Protein AF-A0A3A9GRY6-F1 (afdb_monomer)

Radius of gyration: 14.93 Å; Cα contacts (8 Å, |Δi|>4): 78; chains: 1; bounding box: 32×26×43 Å

Secondary structure (DSSP, 8-state):
----TT---------SHHHHTTT-TTSHHHHHH-----SSEE-HHHHHHHHH-HHHHHHTTTTTT-SEESHHHHHHHHTT--

Mean predicted aligned error: 3.79 Å

pLDDT: mean 93.68, std 7.71, range [51.66, 98.31]

Sequence (82 aa):
MADDPFVCYNFHYFEPQVFTHQQAEFLEEMREFYREVGYPDDISDFGAYLGEHENWKRKHALTGEEPKNDRALMEKLLSHAF

Nearest PDB structures (foldseek):
  1ceo-assembly1_A  TM=7.537E-01  e=3.424E-02  Acetivibrio thermocellus
  1cec-assembly1_A  TM=7.608E-01  e=4.184E-02  Acetivibrio thermocellus
  1cen-assembly1_A  TM=7.619E-01  e=5.114E-02  Acetivibrio thermocellus

Structure (mmCIF, N/CA/C/O backbone):
data_AF-A0A3A9GRY6-F1
#
_entry.id   AF-A0A3A9GRY6-F1
#
loop_
_atom_site.group_PDB
_atom_site.id
_atom_site.type_symbol
_atom_site.label_atom_id
_atom_site.label_alt_id
_atom_site.label_comp_id
_atom_site.label_asym_id
_atom_site.label_entity_id
_atom_site.label_seq_id
_atom_site.pdbx_PDB_ins_code
_atom_site.Cartn_x
_atom_site.Cartn_y
_atom_site.Cartn_z
_atom_site.occupancy
_atom_site.B_iso_or_equiv
_atom_site.auth_seq_id
_atom_site.auth_comp_id
_atom_site.auth_asym_id
_atom_site.auth_atom_id
_atom_site.pdbx_PDB_model_num
ATOM 1 N N . MET A 1 1 ? 10.298 3.892 -28.975 1.00 51.66 1 MET A N 1
ATOM 2 C CA . MET A 1 1 ? 11.497 3.041 -29.099 1.00 51.66 1 MET A CA 1
ATOM 3 C C . MET A 1 1 ? 11.520 2.133 -27.884 1.00 51.66 1 MET A C 1
ATOM 5 O O . MET A 1 1 ? 11.844 2.619 -26.811 1.00 51.66 1 MET A O 1
ATOM 9 N N . ALA A 1 2 ? 11.057 0.891 -28.039 1.00 61.19 2 ALA A N 1
ATOM 10 C CA . ALA A 1 2 ? 11.018 -0.133 -26.986 1.00 61.19 2 ALA A CA 1
ATOM 11 C C . ALA A 1 2 ? 11.533 -1.505 -27.481 1.00 61.19 2 ALA A C 1
ATOM 13 O O . ALA A 1 2 ? 11.533 -2.464 -26.723 1.00 61.19 2 ALA A O 1
ATOM 14 N N . ASP A 1 3 ? 12.002 -1.592 -28.733 1.00 76.06 3 ASP A N 1
ATOM 15 C CA . ASP A 1 3 ? 12.336 -2.856 -29.409 1.00 76.06 3 ASP A CA 1
ATOM 16 C C . ASP A 1 3 ? 13.855 -3.071 -29.547 1.00 76.06 3 ASP A C 1
ATOM 18 O O . ASP A 1 3 ? 14.332 -3.553 -30.575 1.00 76.06 3 A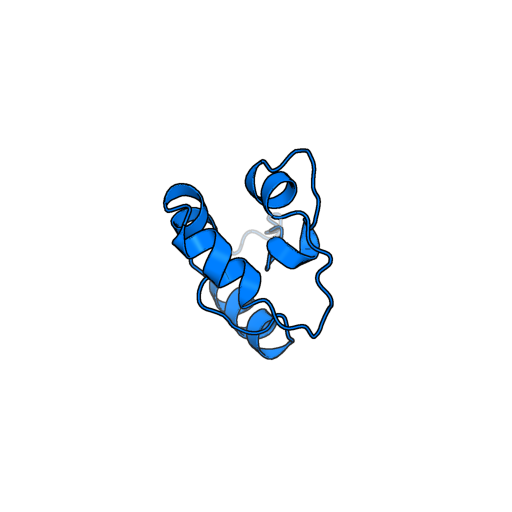SP A O 1
ATOM 22 N N . ASP A 1 4 ? 14.644 -2.663 -28.549 1.00 88.06 4 ASP A N 1
ATOM 23 C CA . ASP A 1 4 ? 16.067 -3.020 -28.509 1.00 88.06 4 ASP A CA 1
ATOM 24 C C . ASP A 1 4 ? 16.217 -4.416 -27.869 1.00 88.06 4 ASP A C 1
ATOM 26 O O . ASP A 1 4 ? 15.839 -4.587 -26.707 1.00 88.06 4 ASP A O 1
ATOM 30 N N . PRO A 1 5 ? 16.769 -5.421 -28.582 1.00 90.38 5 PRO A N 1
ATOM 31 C CA . PRO A 1 5 ? 16.887 -6.791 -28.076 1.00 90.38 5 PRO A CA 1
ATOM 32 C C . PRO A 1 5 ? 17.850 -6.937 -26.887 1.00 90.38 5 PRO A C 1
ATOM 34 O O . PRO A 1 5 ? 17.891 -8.003 -26.272 1.00 90.38 5 PRO A O 1
ATOM 37 N N . PHE A 1 6 ? 18.628 -5.902 -26.558 1.00 93.06 6 PHE A N 1
ATOM 38 C CA . PHE A 1 6 ? 19.523 -5.874 -25.401 1.00 93.06 6 PHE A CA 1
ATOM 39 C C . PHE A 1 6 ? 18.947 -5.103 -24.207 1.00 93.06 6 PHE A C 1
ATOM 41 O O . PHE A 1 6 ? 19.614 -4.991 -23.177 1.00 93.06 6 PHE A O 1
ATOM 48 N N . VAL A 1 7 ? 17.719 -4.585 -24.313 1.00 91.19 7 VAL A N 1
ATOM 49 C CA . VAL A 1 7 ? 17.038 -3.869 -23.230 1.00 91.19 7 VAL A CA 1
ATOM 50 C C . VAL A 1 7 ? 15.996 -4.776 -22.578 1.00 91.19 7 VAL A C 1
ATOM 52 O O . VAL A 1 7 ? 15.125 -5.334 -23.238 1.00 91.19 7 VAL A O 1
ATOM 55 N N . CYS A 1 8 ? 16.069 -4.896 -21.252 1.00 89.00 8 CYS A N 1
ATOM 56 C CA . CYS A 1 8 ? 15.061 -5.565 -20.435 1.00 89.00 8 CYS A CA 1
ATOM 57 C C . CYS A 1 8 ? 14.429 -4.550 -19.481 1.00 89.00 8 CYS A C 1
ATOM 59 O O . CYS A 1 8 ? 15.141 -3.818 -18.789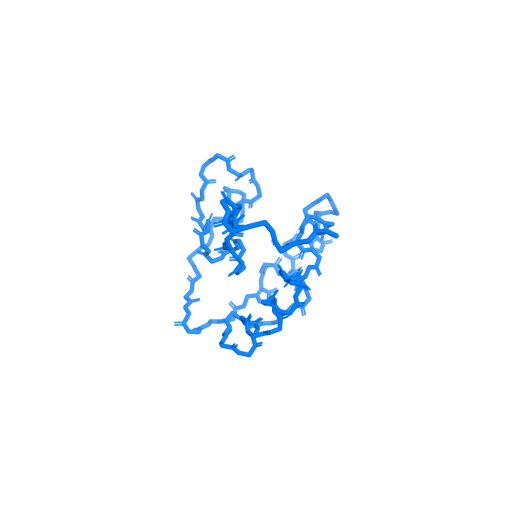 1.00 89.00 8 CYS A O 1
ATOM 61 N N . TYR A 1 9 ? 13.098 -4.520 -19.436 1.00 87.62 9 TYR A N 1
ATOM 62 C CA . TYR A 1 9 ? 12.349 -3.696 -18.494 1.00 87.62 9 TYR A CA 1
ATOM 63 C C . TYR A 1 9 ? 12.090 -4.489 -17.215 1.00 87.62 9 TYR A C 1
ATOM 65 O O . TYR A 1 9 ? 11.578 -5.605 -17.254 1.00 87.62 9 TYR A O 1
ATOM 73 N N . ASN A 1 10 ? 12.446 -3.896 -16.079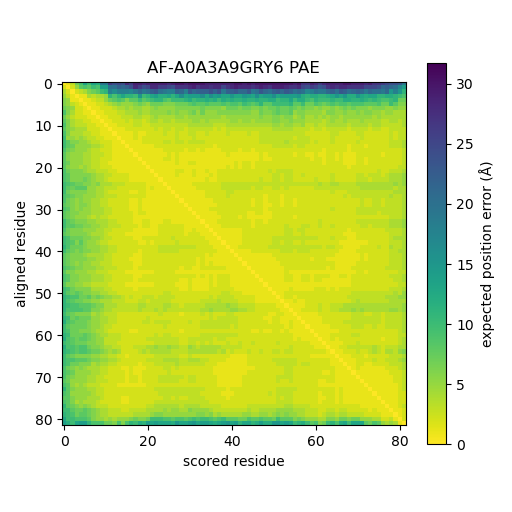 1.00 89.88 10 ASN A N 1
ATOM 74 C CA . ASN A 1 10 ? 12.181 -4.435 -14.753 1.00 89.88 10 ASN A CA 1
ATOM 75 C C . ASN A 1 10 ? 11.429 -3.377 -13.938 1.00 89.88 10 ASN A C 1
ATOM 77 O O . ASN A 1 10 ? 11.709 -2.184 -14.061 1.00 89.88 10 ASN A O 1
ATOM 81 N N . PHE A 1 11 ? 10.491 -3.818 -13.111 1.00 91.06 11 PHE A N 1
ATOM 82 C CA . PHE A 1 11 ? 9.750 -2.982 -12.181 1.00 91.06 11 PHE A CA 1
ATOM 83 C C . PHE A 1 11 ? 9.559 -3.737 -10.864 1.00 91.06 11 PHE A C 1
ATOM 85 O O . PHE A 1 11 ? 9.489 -4.966 -10.825 1.00 91.06 11 PHE A O 1
ATOM 92 N N . HIS A 1 12 ? 9.476 -2.988 -9.770 1.00 92.06 12 HIS A N 1
ATOM 93 C CA . HIS A 1 12 ? 9.104 -3.535 -8.473 1.00 92.06 12 HIS A CA 1
ATOM 94 C C . HIS A 1 12 ? 7.598 -3.405 -8.279 1.00 92.06 12 HIS A C 1
ATOM 96 O O . HIS A 1 12 ? 7.000 -2.414 -8.696 1.00 92.06 12 HIS A O 1
ATOM 102 N N . TYR A 1 13 ? 7.001 -4.382 -7.606 1.00 92.94 13 TYR A N 1
ATOM 103 C CA . TYR A 1 13 ? 5.584 -4.365 -7.287 1.00 92.94 13 TYR A CA 1
ATOM 104 C C . TYR A 1 13 ? 5.377 -4.855 -5.856 1.00 92.94 13 TYR A C 1
ATOM 106 O O . TYR A 1 13 ? 5.636 -6.016 -5.548 1.00 92.94 13 TYR A O 1
ATOM 114 N N . PHE A 1 14 ? 4.941 -3.946 -4.985 1.00 93.94 14 PHE A N 1
ATOM 115 C CA . PHE A 1 14 ? 4.747 -4.194 -3.555 1.00 93.94 14 PHE A CA 1
ATOM 116 C C . PHE A 1 14 ? 3.387 -3.689 -3.061 1.00 93.94 14 PHE A C 1
ATOM 118 O O . PHE A 1 14 ? 3.231 -3.372 -1.884 1.00 93.94 14 PHE A O 1
ATOM 125 N N . GLU A 1 15 ? 2.398 -3.586 -3.941 1.00 94.19 15 GLU A N 1
ATOM 126 C CA . GLU A 1 15 ? 1.065 -3.154 -3.534 1.00 94.19 15 GLU A CA 1
ATOM 127 C C . GLU A 1 15 ? 0.224 -4.326 -2.976 1.00 94.19 15 GLU A C 1
ATOM 129 O O . GLU A 1 15 ? 0.392 -5.455 -3.441 1.00 94.19 15 GLU A O 1
ATOM 134 N N . PRO A 1 16 ? -0.642 -4.085 -1.967 1.00 95.81 16 PRO A N 1
ATOM 135 C CA . PRO A 1 16 ? -0.788 -2.840 -1.227 1.00 95.81 16 PRO A CA 1
ATOM 136 C C . PRO A 1 16 ? 0.280 -2.755 -0.124 1.00 95.81 16 PRO A C 1
ATOM 138 O O . PRO A 1 16 ? 0.518 -3.721 0.606 1.00 95.81 16 PRO A O 1
ATOM 141 N N . GLN A 1 17 ? 0.910 -1.591 0.049 1.00 96.38 17 GLN A N 1
ATOM 142 C CA . GLN A 1 17 ? 2.003 -1.454 1.032 1.00 96.38 17 GLN A CA 1
ATOM 143 C C . GLN A 1 17 ? 1.585 -1.759 2.479 1.00 96.38 17 GLN A C 1
ATOM 145 O O . GLN A 1 17 ? 2.404 -2.265 3.241 1.00 96.38 17 GLN A O 1
ATOM 150 N N . VAL A 1 18 ? 0.313 -1.542 2.838 1.00 97.25 18 VAL A N 1
ATOM 151 C CA . VAL A 1 18 ? -0.218 -1.902 4.166 1.00 97.25 18 VAL A CA 1
ATOM 152 C C . VAL A 1 18 ? -0.119 -3.402 4.462 1.00 97.25 18 VAL A C 1
ATOM 154 O O . VAL A 1 18 ? -0.036 -3.792 5.616 1.00 97.25 18 VAL A O 1
ATOM 157 N N . PHE A 1 19 ? -0.076 -4.247 3.430 1.00 97.81 19 PHE A N 1
ATOM 158 C CA . PHE A 1 19 ? 0.123 -5.686 3.566 1.00 97.81 19 PHE A CA 1
ATOM 159 C C . PHE A 1 19 ? 1.600 -6.071 3.443 1.00 97.81 19 PHE A C 1
ATOM 161 O O . PHE A 1 19 ? 2.142 -6.763 4.303 1.00 97.81 19 PHE A O 1
ATOM 168 N N . THR A 1 20 ? 2.275 -5.622 2.383 1.00 97.62 20 THR A N 1
ATOM 169 C CA . THR A 1 20 ? 3.644 -6.069 2.061 1.00 97.62 20 THR A CA 1
ATOM 170 C C . THR A 1 20 ? 4.714 -5.468 2.975 1.00 97.62 20 THR A C 1
ATOM 172 O O . THR A 1 20 ? 5.791 -6.044 3.113 1.00 97.62 20 THR A O 1
ATOM 175 N N . HIS A 1 21 ? 4.421 -4.322 3.594 1.00 98.19 21 HIS A N 1
ATOM 176 C CA . HIS A 1 21 ? 5.303 -3.583 4.496 1.00 98.19 21 HIS A CA 1
ATOM 177 C C . HIS A 1 21 ? 4.639 -3.321 5.855 1.00 98.19 21 HIS A C 1
ATOM 179 O O . HIS A 1 21 ? 5.002 -2.372 6.554 1.00 98.19 21 HIS A O 1
ATOM 185 N N . GLN A 1 22 ? 3.670 -4.155 6.242 1.00 97.88 22 GLN A N 1
ATOM 186 C CA . GLN A 1 22 ? 3.070 -4.088 7.571 1.00 97.88 22 GLN A CA 1
ATOM 187 C C . GLN A 1 22 ? 4.160 -4.069 8.651 1.00 97.88 22 GLN A C 1
ATOM 189 O O . GLN A 1 22 ? 5.135 -4.818 8.576 1.00 97.88 22 GLN A O 1
ATOM 194 N N . GLN A 1 23 ? 4.017 -3.176 9.634 1.00 97.62 23 GLN A N 1
ATOM 195 C CA . GLN A 1 23 ? 4.952 -3.032 10.759 1.00 97.62 23 GLN A CA 1
ATOM 196 C C . GLN A 1 23 ? 6.410 -2.709 10.355 1.00 97.62 23 GLN A C 1
ATOM 198 O O . GLN A 1 23 ? 7.335 -2.899 11.146 1.00 97.62 23 GLN A O 1
ATOM 203 N N . ALA A 1 24 ? 6.647 -2.201 9.140 1.00 97.50 24 ALA A N 1
ATOM 204 C CA . ALA A 1 24 ? 7.975 -1.785 8.705 1.00 97.50 24 ALA A CA 1
ATOM 205 C C . ALA A 1 24 ? 8.459 -0.541 9.472 1.00 97.50 24 ALA A C 1
ATOM 207 O O . ALA A 1 24 ? 8.022 0.572 9.206 1.00 97.50 24 ALA A O 1
ATOM 208 N N . GLU A 1 25 ? 9.440 -0.710 10.360 1.00 97.00 25 GLU A N 1
ATOM 209 C CA . GLU A 1 25 ? 10.034 0.370 11.178 1.00 97.00 25 GLU A CA 1
ATOM 210 C C . GLU A 1 25 ? 10.639 1.530 10.366 1.00 97.00 25 GLU A C 1
ATOM 212 O O . GLU A 1 25 ? 10.786 2.647 10.863 1.00 97.00 25 GLU A O 1
ATOM 217 N N . PHE A 1 26 ? 11.014 1.266 9.112 1.00 96.62 26 PHE A N 1
ATOM 218 C CA . PHE A 1 26 ? 11.575 2.260 8.196 1.00 96.62 26 PHE A CA 1
ATOM 219 C C . PHE A 1 26 ? 10.508 3.073 7.445 1.00 96.62 26 PHE A C 1
ATOM 221 O O . PHE A 1 26 ? 10.862 4.003 6.720 1.00 96.62 26 PHE A O 1
ATOM 228 N N . LEU A 1 27 ? 9.225 2.736 7.606 1.00 96.06 27 LEU A N 1
ATOM 229 C CA . LEU A 1 27 ? 8.086 3.482 7.081 1.00 96.06 27 LEU A CA 1
ATOM 230 C C . LEU A 1 27 ? 7.284 4.037 8.256 1.00 96.06 27 LEU A C 1
ATOM 232 O O . LEU A 1 27 ? 6.665 3.287 9.008 1.00 96.06 27 LEU A O 1
ATOM 236 N N . GLU A 1 28 ? 7.311 5.358 8.421 1.00 97.12 28 GLU A N 1
ATOM 237 C CA . GLU A 1 28 ? 6.670 6.038 9.548 1.00 97.12 28 GLU A CA 1
ATOM 238 C C . GLU A 1 28 ? 5.188 5.674 9.659 1.00 97.12 28 GLU A C 1
ATOM 240 O O . GLU A 1 28 ? 4.739 5.305 10.740 1.00 97.12 28 GLU A O 1
ATOM 245 N N . GLU A 1 29 ? 4.469 5.646 8.538 1.00 96.56 29 GLU A N 1
ATOM 246 C CA . GLU A 1 29 ? 3.043 5.338 8.531 1.00 96.56 29 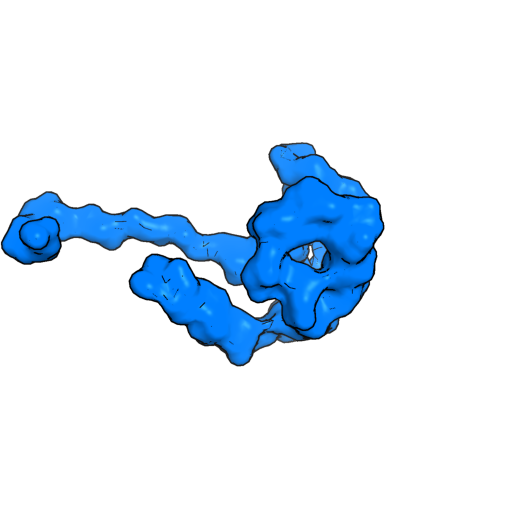GLU A CA 1
ATOM 247 C C . GLU A 1 29 ? 2.734 3.876 8.890 1.00 96.56 29 GLU A C 1
ATOM 249 O O . GLU A 1 29 ? 1.737 3.584 9.545 1.00 96.56 29 GLU A O 1
ATOM 254 N N . MET A 1 30 ? 3.613 2.941 8.514 1.00 97.62 30 MET A N 1
ATOM 255 C CA . MET A 1 30 ? 3.428 1.520 8.833 1.00 97.62 30 MET A CA 1
ATOM 256 C C . MET A 1 30 ? 3.789 1.228 10.287 1.00 97.62 30 MET A C 1
ATOM 258 O O . MET A 1 30 ? 3.167 0.371 10.919 1.00 97.62 30 MET A O 1
ATOM 262 N N . ARG A 1 31 ? 4.767 1.960 10.827 1.00 97.38 31 ARG A N 1
ATOM 263 C CA . ARG A 1 31 ? 5.122 1.940 12.247 1.00 97.38 31 ARG A CA 1
ATOM 264 C C . ARG A 1 31 ? 4.043 2.583 13.120 1.00 97.38 31 ARG A C 1
ATOM 266 O O . ARG A 1 31 ? 3.825 2.117 14.229 1.00 97.38 31 ARG A O 1
ATOM 273 N N . GLU A 1 32 ? 3.388 3.642 12.651 1.00 97.06 32 GLU A N 1
ATOM 274 C CA . GLU A 1 32 ? 2.268 4.283 13.353 1.00 97.06 32 GLU A CA 1
ATOM 275 C C . GLU A 1 32 ? 1.014 3.407 13.342 1.00 97.06 32 GLU A C 1
ATOM 277 O O . GLU A 1 32 ? 0.398 3.208 14.388 1.00 97.06 32 GLU A O 1
ATOM 282 N N . PHE A 1 33 ? 0.652 2.863 12.176 1.00 97.12 33 PHE A N 1
ATOM 283 C CA . PHE A 1 33 ? -0.518 2.000 12.036 1.00 97.12 33 PHE A CA 1
ATOM 284 C C . PHE A 1 33 ? -0.334 0.667 12.778 1.00 97.12 33 PHE A C 1
ATOM 286 O O . PHE A 1 33 ? -1.216 0.250 13.524 1.00 97.12 33 PHE A O 1
ATOM 293 N N . TYR A 1 34 ? 0.827 0.018 12.618 1.00 97.81 34 TYR A N 1
ATOM 294 C CA . TYR A 1 34 ? 1.271 -1.177 13.353 1.00 97.81 34 TYR A CA 1
ATOM 295 C C . TYR A 1 34 ? 0.215 -2.292 13.508 1.00 97.81 34 TYR A C 1
ATOM 297 O O . TYR A 1 34 ? -0.008 -2.832 14.596 1.00 97.81 34 TYR A O 1
ATOM 305 N N . ARG A 1 35 ? -0.442 -2.670 12.409 1.00 97.25 35 ARG A N 1
ATOM 306 C CA . ARG A 1 35 ? -1.408 -3.780 12.374 1.00 97.25 35 ARG A CA 1
ATOM 307 C C . ARG A 1 35 ? -0.866 -4.959 11.582 1.00 97.25 35 ARG A C 1
ATOM 309 O O . ARG A 1 35 ? -0.110 -4.771 10.633 1.00 97.25 35 ARG A O 1
ATOM 316 N N . GLU A 1 36 ? -1.285 -6.156 11.980 1.00 98.00 36 GLU A N 1
ATOM 317 C CA . GLU A 1 36 ? -1.165 -7.346 11.142 1.00 98.00 36 GLU A CA 1
ATOM 318 C C . GLU A 1 36 ? -2.277 -7.310 10.087 1.00 98.00 36 GLU A C 1
ATOM 320 O O . GLU A 1 36 ? -3.431 -7.051 10.430 1.00 98.00 36 GLU A O 1
ATOM 325 N N . VAL A 1 37 ? -1.921 -7.543 8.824 1.00 97.62 37 VAL A N 1
ATOM 326 C CA . VAL A 1 37 ? -2.851 -7.566 7.687 1.00 97.62 37 VAL A CA 1
ATOM 327 C C . VAL A 1 37 ? -2.666 -8.875 6.929 1.00 97.62 37 VAL A C 1
ATOM 329 O O . VAL A 1 37 ? -1.555 -9.212 6.510 1.00 97.62 37 VAL A O 1
ATOM 332 N N . GLY A 1 38 ? -3.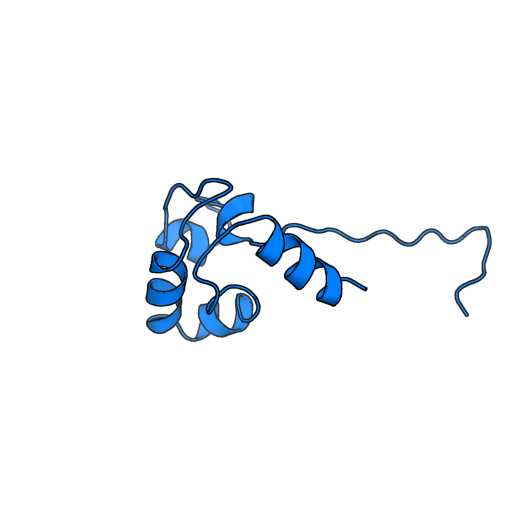754 -9.620 6.749 1.00 98.06 38 GLY A N 1
ATOM 333 C CA . GLY A 1 38 ? -3.779 -10.873 6.002 1.00 98.06 38 GLY A CA 1
ATOM 334 C C . GLY A 1 38 ? -4.002 -10.697 4.497 1.00 98.06 38 GLY A C 1
ATOM 335 O O . GLY A 1 38 ? -4.167 -9.592 3.981 1.00 98.06 38 GLY A O 1
ATOM 336 N N . TYR A 1 39 ? -4.044 -11.826 3.785 1.00 96.88 39 TYR A N 1
ATOM 337 C CA . TYR A 1 39 ? -4.493 -11.900 2.393 1.00 96.88 39 TYR A CA 1
ATOM 338 C C . TYR A 1 39 ? -5.296 -13.203 2.160 1.00 96.88 39 TYR A C 1
ATOM 340 O O . TYR A 1 39 ? -4.709 -14.289 2.221 1.00 96.88 39 TYR A O 1
ATOM 348 N N . PRO A 1 40 ? -6.610 -13.141 1.866 1.00 97.75 40 PRO A N 1
ATOM 349 C CA . PRO A 1 40 ? -7.427 -11.932 1.823 1.00 97.75 40 PRO A CA 1
ATOM 350 C C . PRO A 1 40 ? -7.742 -11.380 3.224 1.00 97.75 40 PRO A C 1
ATOM 352 O O . PRO A 1 40 ? -7.841 -12.164 4.166 1.00 97.75 40 PRO A O 1
ATOM 355 N N . ASP A 1 41 ? -7.945 -10.067 3.354 1.00 98.25 41 ASP A N 1
ATOM 356 C CA . ASP A 1 41 ? -8.334 -9.429 4.628 1.00 98.25 41 ASP A CA 1
ATOM 357 C C . ASP A 1 41 ? -9.106 -8.109 4.438 1.00 98.25 41 ASP A C 1
ATOM 359 O O . ASP A 1 41 ? -9.151 -7.567 3.330 1.00 98.25 41 ASP A O 1
ATOM 363 N N . ASP A 1 42 ? -9.726 -7.605 5.507 1.00 98.06 42 ASP A N 1
ATOM 364 C CA . ASP A 1 42 ? -10.316 -6.261 5.586 1.00 98.06 42 ASP A CA 1
ATOM 365 C C . ASP A 1 42 ? -9.227 -5.233 5.933 1.00 98.06 42 ASP A C 1
ATOM 367 O O . ASP A 1 42 ? -8.436 -5.449 6.846 1.00 98.06 42 ASP A O 1
ATOM 371 N N . ILE A 1 43 ? -9.177 -4.127 5.191 1.00 97.88 43 ILE A N 1
ATOM 372 C CA . ILE A 1 43 ? -8.209 -3.032 5.396 1.00 97.88 43 ILE A CA 1
ATOM 373 C C . ILE A 1 43 ? -8.904 -1.676 5.601 1.00 97.88 43 ILE A C 1
ATOM 375 O O . ILE A 1 43 ? -8.306 -0.615 5.418 1.00 97.88 43 ILE A O 1
ATOM 379 N N . SER A 1 44 ? -10.185 -1.681 5.975 1.00 97.62 44 SER A N 1
ATOM 380 C CA . SER A 1 44 ? -10.969 -0.459 6.197 1.00 97.62 44 SER A CA 1
ATOM 381 C C . SER A 1 44 ? -10.415 0.384 7.350 1.00 97.62 44 SER A C 1
ATOM 383 O O . SER A 1 44 ? -10.559 1.608 7.349 1.00 97.62 44 SER A O 1
ATOM 385 N N . ASP A 1 45 ? -9.763 -0.249 8.328 1.00 97.25 45 ASP A N 1
ATOM 386 C CA . ASP A 1 45 ? -9.067 0.431 9.422 1.00 97.25 45 ASP A CA 1
ATOM 387 C C . ASP A 1 45 ? -7.850 1.226 8.927 1.00 97.25 45 ASP A C 1
ATOM 389 O O . ASP A 1 45 ? -7.611 2.335 9.408 1.00 97.25 45 ASP A O 1
ATOM 393 N N . PHE A 1 46 ? -7.143 0.733 7.907 1.00 97.75 46 PHE A N 1
ATOM 394 C CA . PHE A 1 46 ? -6.108 1.503 7.221 1.00 97.75 46 PHE A CA 1
ATOM 395 C C . PHE A 1 46 ? -6.698 2.720 6.506 1.00 97.75 46 PHE A C 1
ATOM 397 O O . PHE A 1 46 ? -6.176 3.825 6.637 1.00 97.75 46 PHE A O 1
ATOM 404 N N . GLY A 1 47 ? -7.829 2.559 5.813 1.00 96.94 47 GLY A N 1
ATOM 405 C CA . GLY A 1 47 ? -8.552 3.686 5.212 1.00 96.94 47 GLY A CA 1
ATOM 406 C C . GLY A 1 47 ? -8.961 4.749 6.242 1.00 96.94 47 GLY A C 1
ATOM 407 O O . GLY A 1 47 ? -8.802 5.948 5.996 1.00 96.94 47 GLY A O 1
ATOM 408 N N . ALA A 1 48 ? -9.421 4.326 7.425 1.00 97.19 48 ALA A N 1
ATOM 409 C CA . ALA A 1 48 ? -9.745 5.225 8.533 1.00 97.19 48 ALA A CA 1
ATOM 410 C C . ALA A 1 48 ? -8.505 5.967 9.062 1.00 97.19 48 ALA A C 1
ATOM 412 O O . ALA A 1 48 ? -8.546 7.191 9.190 1.00 97.19 48 ALA A O 1
ATOM 413 N N . TYR A 1 49 ? -7.393 5.256 9.279 1.00 97.75 49 TYR A N 1
ATOM 414 C CA . TYR A 1 49 ? -6.103 5.841 9.666 1.00 97.75 49 TYR A CA 1
ATOM 415 C C . TYR A 1 49 ? -5.637 6.912 8.664 1.00 97.75 49 TYR A C 1
ATOM 417 O O . TYR A 1 49 ? -5.311 8.037 9.045 1.00 97.75 49 TYR A O 1
ATOM 425 N N . LEU A 1 50 ? -5.698 6.621 7.361 1.00 97.19 50 LEU A N 1
ATOM 426 C CA . LEU A 1 50 ? -5.345 7.588 6.317 1.00 97.19 50 LEU A CA 1
ATOM 427 C C . LEU A 1 50 ? -6.283 8.805 6.296 1.00 97.19 50 LEU A C 1
ATOM 429 O O . LEU A 1 50 ? -5.865 9.900 5.921 1.00 97.19 50 LEU A O 1
ATOM 433 N N . GLY A 1 51 ? -7.546 8.641 6.696 1.00 95.69 51 GLY A N 1
ATOM 434 C CA . GLY A 1 51 ? -8.507 9.737 6.827 1.00 95.69 51 GLY A CA 1
ATOM 435 C C . GLY A 1 51 ? -8.081 10.804 7.839 1.00 95.69 51 GLY A C 1
ATOM 436 O O . GLY A 1 51 ? -8.397 11.978 7.651 1.00 95.69 51 GLY A O 1
ATOM 437 N N . GLU A 1 52 ? -7.322 10.414 8.862 1.00 96.62 52 GLU A N 1
ATOM 438 C CA . GLU A 1 52 ? -6.782 11.321 9.874 1.00 96.62 52 GLU A CA 1
ATOM 439 C C . GLU A 1 52 ? -5.407 11.888 9.483 1.00 96.62 52 GLU A C 1
ATOM 441 O O . GLU A 1 52 ? -4.917 12.804 10.145 1.00 96.62 52 GLU A O 1
ATOM 446 N N . HIS A 1 53 ? -4.741 11.340 8.457 1.00 96.31 53 HIS A N 1
ATOM 447 C CA . HIS A 1 53 ? -3.348 11.646 8.100 1.00 96.31 53 HIS A CA 1
ATOM 448 C C . HIS A 1 53 ? -3.231 11.983 6.600 1.00 96.31 53 HIS A C 1
ATOM 450 O O . HIS A 1 53 ? -2.864 11.151 5.763 1.00 96.31 53 HIS A O 1
ATOM 456 N N . GLU A 1 54 ? -3.548 13.235 6.234 1.00 92.50 54 GLU A N 1
ATOM 457 C CA . GLU A 1 54 ? -3.639 13.670 4.826 1.00 92.50 54 GLU A CA 1
ATOM 458 C C . GLU A 1 54 ? -2.368 13.411 3.997 1.00 92.50 54 GLU A C 1
ATOM 460 O O . GLU A 1 54 ? -2.449 13.134 2.796 1.00 92.50 54 GLU A O 1
ATOM 465 N N . ASN A 1 55 ? -1.190 13.506 4.616 1.00 93.12 55 ASN A N 1
ATOM 466 C CA . ASN A 1 55 ? 0.096 13.221 3.981 1.00 93.12 55 ASN A CA 1
ATOM 467 C C . ASN A 1 55 ? 0.193 11.756 3.527 1.00 93.12 55 ASN A C 1
ATOM 469 O O . ASN A 1 55 ? 0.602 11.495 2.393 1.00 93.12 55 ASN A O 1
ATOM 473 N N . TRP A 1 56 ? -0.243 10.810 4.361 1.00 95.56 56 TRP A N 1
ATOM 474 C CA . TRP A 1 56 ? -0.246 9.384 4.031 1.00 95.56 56 TRP A CA 1
ATOM 475 C C . TRP A 1 56 ? -1.360 9.024 3.063 1.00 95.56 56 TRP A C 1
ATOM 477 O O . TRP A 1 56 ? -1.142 8.229 2.148 1.00 95.56 56 TRP A O 1
ATOM 487 N N . LYS A 1 57 ? -2.523 9.675 3.176 1.00 94.50 57 LYS A N 1
ATOM 488 C CA . LYS A 1 57 ? -3.636 9.462 2.246 1.00 94.50 57 LYS A CA 1
ATOM 489 C C . LYS A 1 57 ? -3.225 9.680 0.792 1.00 94.50 57 LYS A C 1
ATOM 491 O O . LYS A 1 57 ? -3.588 8.895 -0.077 1.00 94.50 57 LYS A O 1
ATOM 496 N N . ARG A 1 58 ? -2.426 10.720 0.522 1.00 93.50 58 ARG A N 1
ATOM 497 C CA . ARG A 1 58 ? -1.905 10.991 -0.829 1.00 93.50 58 ARG A CA 1
ATOM 498 C C . ARG A 1 58 ? -0.932 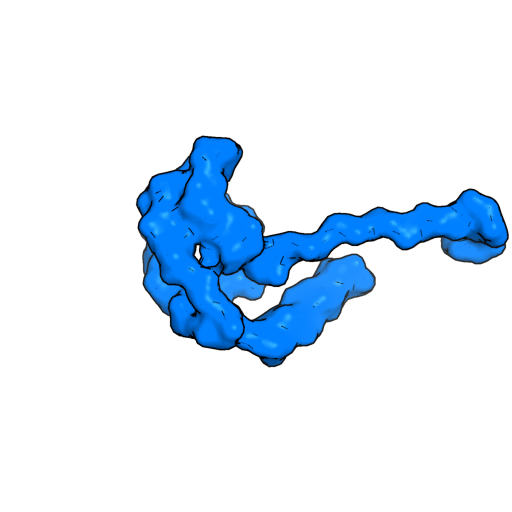9.912 -1.305 1.00 93.50 58 ARG A C 1
ATOM 500 O O . ARG A 1 58 ? -0.986 9.539 -2.472 1.00 93.50 58 ARG A O 1
ATOM 507 N N . LYS A 1 59 ? -0.069 9.406 -0.418 1.00 93.94 59 LYS A N 1
ATOM 508 C CA . LYS A 1 59 ? 0.889 8.329 -0.723 1.00 93.94 59 LYS A CA 1
ATOM 509 C C . LYS A 1 59 ? 0.177 7.016 -1.066 1.00 93.94 59 LYS A C 1
ATOM 511 O O . LYS A 1 59 ? 0.590 6.327 -1.990 1.00 93.94 59 LYS A O 1
ATOM 516 N N . HIS A 1 60 ? -0.908 6.706 -0.361 1.00 95.19 60 HIS A N 1
ATOM 517 C CA . HIS A 1 60 ? -1.664 5.460 -0.506 1.00 95.19 60 HIS A CA 1
ATOM 518 C C . HIS A 1 60 ? -2.985 5.640 -1.265 1.00 95.19 60 HIS A C 1
ATOM 520 O O . HIS A 1 60 ? -3.929 4.890 -1.037 1.00 95.19 60 HIS A O 1
ATOM 526 N N . ALA A 1 61 ? -3.075 6.607 -2.183 1.00 93.81 61 ALA A N 1
ATOM 527 C CA . ALA A 1 61 ? -4.331 6.972 -2.847 1.00 93.81 61 ALA A CA 1
ATOM 528 C C . ALA A 1 61 ? -5.006 5.819 -3.618 1.00 93.81 61 ALA A C 1
ATOM 530 O O . ALA A 1 61 ? -6.224 5.819 -3.760 1.00 93.81 61 ALA A O 1
ATOM 531 N N . LEU A 1 62 ? -4.237 4.834 -4.098 1.00 93.00 62 LEU A N 1
ATOM 532 C CA . LEU A 1 62 ? -4.778 3.668 -4.810 1.00 93.00 62 LEU A CA 1
ATOM 533 C C . LEU A 1 62 ? -5.377 2.599 -3.880 1.00 93.00 62 LEU A C 1
ATOM 535 O O . LEU A 1 62 ? -6.151 1.767 -4.340 1.00 93.00 62 LEU A O 1
ATOM 539 N N . THR A 1 63 ? -5.027 2.632 -2.593 1.00 94.56 63 THR A N 1
ATOM 540 C CA . THR A 1 63 ? -5.402 1.616 -1.594 1.00 94.56 63 THR A CA 1
ATOM 541 C C . THR A 1 63 ? -6.296 2.197 -0.498 1.00 94.56 63 THR A C 1
ATOM 543 O O . THR A 1 63 ? -7.090 1.481 0.093 1.00 94.56 63 THR A O 1
ATOM 546 N N . GLY A 1 64 ? -6.201 3.497 -0.211 1.00 93.00 64 GLY A N 1
ATOM 547 C CA . GLY A 1 64 ? -6.823 4.108 0.966 1.00 93.00 64 GLY A CA 1
ATOM 548 C C . GLY A 1 64 ? -8.350 4.182 0.958 1.00 93.00 64 GLY A C 1
ATOM 549 O O . GLY A 1 64 ? -8.937 4.493 1.989 1.00 93.00 64 GLY A O 1
ATOM 550 N N . GLU A 1 65 ? -8.992 3.905 -0.177 1.00 93.75 65 GLU A N 1
ATOM 551 C CA . GLU A 1 65 ? -10.455 3.799 -0.297 1.00 93.75 65 GLU A CA 1
ATOM 552 C C . GLU A 1 65 ? -10.926 2.347 -0.463 1.00 93.75 65 GLU A C 1
ATOM 554 O O . GLU A 1 65 ? -12.123 2.083 -0.579 1.00 93.75 65 GLU A O 1
ATOM 559 N N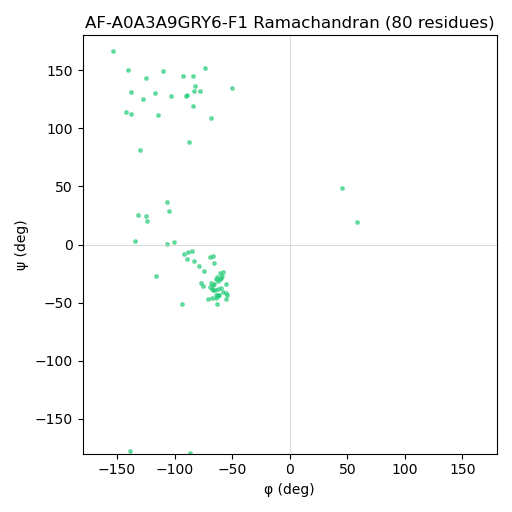 . GLU A 1 66 ? -9.993 1.397 -0.475 1.00 96.81 66 GLU A N 1
ATOM 560 C CA . GLU A 1 66 ? -10.283 -0.010 -0.702 1.00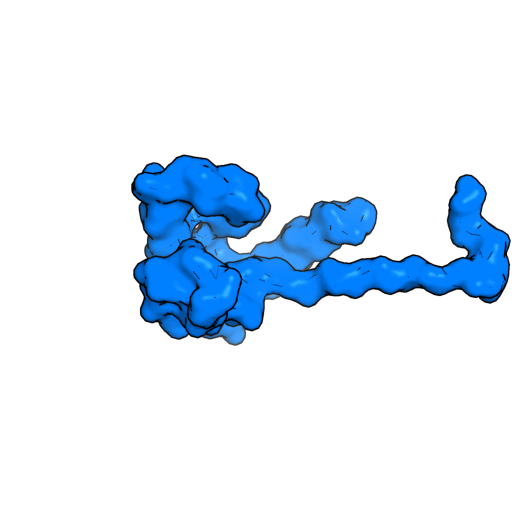 96.81 66 GLU A CA 1
ATOM 561 C C . GLU A 1 66 ? -10.586 -0.693 0.629 1.00 96.81 66 GLU A C 1
ATOM 563 O O . GLU A 1 66 ? -9.793 -0.588 1.560 1.00 96.81 66 GLU A O 1
ATOM 568 N N . PRO A 1 67 ? -11.709 -1.416 0.749 1.00 96.44 67 PRO A N 1
ATOM 569 C CA . PRO A 1 67 ? -12.073 -2.069 2.002 1.00 96.44 67 PRO A CA 1
ATOM 570 C C . PRO A 1 67 ? -11.381 -3.424 2.189 1.00 96.44 67 PRO A C 1
ATOM 572 O O . PRO A 1 67 ? -11.433 -3.992 3.276 1.00 96.44 67 PRO A O 1
ATOM 575 N N . LYS A 1 68 ? -10.791 -3.998 1.131 1.00 97.88 68 LYS A N 1
ATOM 576 C CA . LYS A 1 68 ? -10.299 -5.381 1.129 1.00 97.88 68 LYS A CA 1
ATOM 577 C C . LYS A 1 68 ? -8.952 -5.519 0.449 1.00 97.88 68 LYS A C 1
ATOM 579 O O . LYS A 1 68 ? -8.790 -5.111 -0.694 1.00 97.88 68 LYS A O 1
ATOM 584 N N . ASN A 1 69 ? -8.033 -6.202 1.118 1.00 97.75 69 ASN A N 1
ATOM 585 C CA . ASN A 1 69 ? -6.807 -6.701 0.523 1.00 97.75 69 ASN A CA 1
ATOM 586 C C . ASN A 1 69 ? -7.065 -8.084 -0.076 1.00 97.75 69 ASN A C 1
ATOM 588 O O . ASN A 1 69 ? -6.919 -9.082 0.619 1.00 97.75 69 ASN A O 1
ATOM 592 N N . ASP A 1 70 ? -7.492 -8.166 -1.336 1.00 98.31 70 ASP A N 1
ATOM 593 C CA . ASP A 1 70 ? -7.782 -9.438 -2.004 1.00 98.31 70 ASP A CA 1
ATOM 594 C C . ASP A 1 70 ? -7.295 -9.478 -3.461 1.00 98.31 70 ASP A C 1
ATOM 596 O O . ASP A 1 70 ? -6.676 -8.544 -3.975 1.00 98.31 70 ASP A O 1
ATOM 600 N N . ARG A 1 71 ? -7.571 -10.593 -4.148 1.00 97.44 71 ARG A N 1
ATOM 601 C CA . ARG A 1 71 ? -7.169 -10.784 -5.545 1.00 97.44 71 ARG A CA 1
ATOM 602 C C . ARG A 1 71 ? -7.752 -9.727 -6.483 1.00 97.44 71 ARG A C 1
ATOM 604 O O . ARG A 1 71 ? -7.059 -9.328 -7.415 1.00 97.44 71 ARG A O 1
ATOM 611 N N . ALA A 1 72 ? -8.993 -9.296 -6.266 1.00 97.62 72 ALA A N 1
ATOM 612 C CA . ALA A 1 72 ? -9.616 -8.292 -7.120 1.00 97.62 72 ALA A CA 1
ATOM 613 C C . ALA A 1 72 ? -8.918 -6.938 -6.948 1.00 97.62 72 ALA A C 1
ATOM 615 O O . ALA A 1 72 ? -8.657 -6.257 -7.942 1.00 97.62 72 ALA A O 1
ATOM 616 N N . LEU A 1 73 ? -8.528 -6.595 -5.714 1.00 96.56 73 LEU A N 1
ATOM 617 C CA . LEU A 1 73 ? -7.676 -5.435 -5.481 1.00 96.56 73 LEU A CA 1
ATOM 618 C C . LEU A 1 73 ? -6.321 -5.585 -6.192 1.00 96.56 73 LEU A C 1
ATOM 620 O O . LEU A 1 73 ? -5.877 -4.643 -6.843 1.00 96.56 73 LEU A O 1
ATOM 624 N N . MET A 1 74 ? -5.678 -6.757 -6.140 1.00 95.50 74 MET A N 1
ATOM 625 C CA . MET A 1 74 ? -4.367 -6.949 -6.785 1.00 95.50 74 MET A CA 1
ATOM 626 C C . MET A 1 74 ? -4.447 -6.765 -8.299 1.00 95.50 74 MET A C 1
ATOM 628 O O . MET A 1 74 ? -3.621 -6.074 -8.890 1.00 95.50 74 MET A O 1
ATOM 632 N N . GLU A 1 75 ? -5.467 -7.341 -8.934 1.00 95.38 75 GLU A N 1
ATOM 633 C CA . GLU A 1 75 ? -5.700 -7.188 -10.373 1.00 95.38 75 GLU A CA 1
ATOM 634 C C . GLU A 1 75 ? -5.967 -5.718 -10.743 1.00 95.38 75 GLU A C 1
ATOM 636 O O . GLU A 1 75 ? -5.442 -5.230 -11.747 1.00 95.38 75 GLU A O 1
ATOM 641 N N . LYS A 1 76 ? -6.699 -4.980 -9.896 1.00 95.62 76 LYS A N 1
ATOM 642 C CA . LYS A 1 76 ? -6.908 -3.535 -10.057 1.00 95.62 76 LYS A CA 1
ATOM 643 C C . LYS A 1 76 ? -5.593 -2.758 -9.948 1.00 95.62 76 LYS A C 1
ATOM 645 O O . LYS A 1 76 ? -5.279 -1.978 -10.844 1.00 95.62 76 LYS A O 1
ATOM 650 N N . LEU A 1 77 ? -4.808 -2.973 -8.894 1.00 94.31 77 LEU A N 1
ATOM 651 C CA . LEU A 1 77 ? -3.551 -2.254 -8.661 1.00 94.31 77 LEU A CA 1
ATOM 652 C C . LEU A 1 77 ? -2.496 -2.582 -9.732 1.00 94.31 77 LEU A C 1
ATOM 654 O O . LEU A 1 77 ? -1.739 -1.701 -10.131 1.00 94.31 77 LEU A O 1
ATOM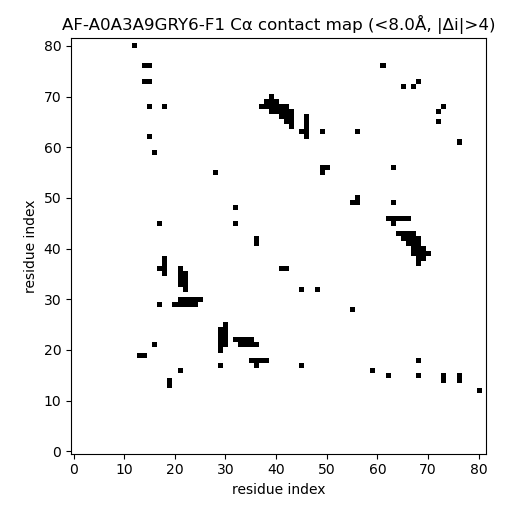 658 N N . LEU A 1 78 ? -2.467 -3.814 -10.252 1.00 92.19 78 LEU A N 1
ATOM 659 C CA . LEU A 1 78 ? -1.592 -4.206 -11.364 1.00 92.19 78 LEU A CA 1
ATOM 660 C C . LEU A 1 78 ? -1.888 -3.430 -12.653 1.00 92.19 78 LEU A C 1
ATOM 662 O O . LEU A 1 78 ? -0.961 -3.152 -13.406 1.00 92.19 78 LEU A O 1
ATOM 666 N N . SER A 1 79 ? -3.138 -3.023 -12.898 1.00 92.00 79 SER A N 1
ATOM 667 C CA . SER A 1 79 ? -3.482 -2.212 -14.077 1.00 92.00 79 SER A CA 1
ATOM 668 C C . SER A 1 79 ? -2.869 -0.807 -14.072 1.00 92.00 79 SER A C 1
ATOM 670 O O . SER A 1 79 ? -2.812 -0.169 -15.116 1.00 92.00 79 SER A O 1
ATOM 672 N N . HIS A 1 80 ? -2.382 -0.337 -12.919 1.00 86.69 80 HIS A N 1
ATOM 673 C CA . HIS A 1 80 ? -1.655 0.928 -12.792 1.00 86.69 80 HIS A CA 1
ATOM 674 C C . HIS A 1 80 ? -0.133 0.766 -12.932 1.00 86.69 80 HIS A C 1
ATOM 676 O O . HIS A 1 80 ? 0.581 1.767 -12.965 1.00 86.69 80 HIS A O 1
ATOM 682 N N . ALA A 1 81 ? 0.372 -0.471 -12.984 1.00 78.38 81 ALA A N 1
ATOM 683 C CA . ALA A 1 81 ? 1.800 -0.767 -13.083 1.00 78.38 81 ALA A CA 1
ATOM 684 C C . ALA A 1 81 ? 2.316 -0.827 -14.536 1.00 78.38 81 ALA A C 1
ATOM 686 O O . ALA A 1 81 ? 3.527 -0.947 -14.731 1.00 78.38 81 ALA A O 1
ATOM 687 N N . PHE A 1 82 ? 1.424 -0.740 -15.532 1.00 67.62 82 PHE A N 1
ATOM 688 C CA . PHE A 1 82 ? 1.726 -0.874 -16.961 1.00 67.62 82 PHE A CA 1
ATOM 689 C C . PHE A 1 82 ? 1.103 0.243 -17.799 1.00 67.62 82 PHE A C 1
ATOM 691 O O . PHE A 1 82 ? -0.037 0.654 -17.488 1.00 67.62 82 PHE A O 1
#

Foldseek 3Di:
DPPDPPDDDDDDDQPPCCASCQCPPVDPLNVVLRDHQDEWGFCQVVLVSCVVPVVVCVVRVLPSVPGTRYPVSVVVVVVVVD

Solvent-accessible surface area (backbone atoms only — not comparable to full-atom values): 5152 Å² total; per-residue (Å²): 141,85,84,52,95,88,66,82,91,84,84,88,85,59,81,58,51,68,51,74,40,43,51,30,79,92,37,68,68,30,48,70,66,56,49,92,56,61,83,69,33,78,35,47,68,56,22,53,53,30,71,78,33,69,74,54,31,65,75,37,60,93,51,42,84,41,54,49,43,39,71,71,48,48,60,55,58,52,62,73,76,107